Protein AF-A0A3Q9NPK8-F1 (afdb_monomer_lite)

pLDDT: mean 93.98, std 6.29, range [57.22, 98.0]

Structure (mmCIF, N/CA/C/O backbone):
data_AF-A0A3Q9NPK8-F1
#
_entry.id   AF-A0A3Q9NPK8-F1
#
loop_
_atom_site.group_PDB
_atom_site.id
_atom_site.type_symbol
_atom_site.label_atom_id
_atom_site.label_alt_id
_atom_site.label_comp_id
_atom_site.label_asym_id
_atom_site.label_entity_id
_atom_site.label_seq_id
_atom_site.pdbx_PDB_ins_code
_atom_site.Cartn_x
_atom_site.Cartn_y
_atom_site.Cartn_z
_atom_site.occupancy
_atom_site.B_iso_or_equiv
_atom_site.auth_seq_id
_atom_site.auth_comp_id
_atom_site.auth_asym_id
_atom_site.auth_atom_id
_atom_site.pdbx_PDB_model_num
ATOM 1 N N . MET A 1 1 ? -0.140 -7.480 18.562 1.00 57.22 1 MET A N 1
ATOM 2 C CA . MET A 1 1 ? 0.038 -6.069 18.978 1.00 57.22 1 MET A CA 1
ATOM 3 C C . MET A 1 1 ? 1.114 -5.338 18.182 1.00 57.22 1 MET A C 1
ATOM 5 O O . MET A 1 1 ? 0.750 -4.363 17.547 1.00 57.22 1 MET A O 1
ATOM 9 N N . LYS A 1 2 ? 2.379 -5.801 18.122 1.00 69.06 2 LYS A N 1
ATOM 10 C CA . LYS A 1 2 ? 3.455 -5.103 17.373 1.00 69.06 2 LYS A CA 1
ATOM 11 C C . LYS A 1 2 ? 3.100 -4.774 15.908 1.00 69.06 2 LYS A C 1
ATOM 13 O O . LYS A 1 2 ? 3.367 -3.671 15.454 1.00 69.06 2 LYS A O 1
ATOM 18 N N . SER A 1 3 ? 2.430 -5.691 15.206 1.00 74.94 3 SER A N 1
ATOM 19 C CA . SER A 1 3 ? 2.069 -5.528 13.789 1.00 74.94 3 SER A CA 1
ATOM 20 C C . SER A 1 3 ? 1.083 -4.390 13.506 1.00 74.94 3 SER A C 1
ATOM 22 O O . SER A 1 3 ? 1.197 -3.750 12.467 1.00 74.94 3 SER A O 1
ATOM 24 N N . ILE A 1 4 ? 0.133 -4.112 14.406 1.00 87.81 4 ILE A N 1
ATOM 25 C CA . ILE A 1 4 ? -0.870 -3.051 14.206 1.00 87.81 4 ILE A CA 1
ATOM 26 C C . ILE A 1 4 ? -0.207 -1.674 14.283 1.00 87.81 4 ILE A C 1
ATOM 28 O O . ILE A 1 4 ? -0.431 -0.844 13.409 1.00 87.81 4 ILE A O 1
ATOM 32 N N . THR A 1 5 ? 0.665 -1.453 15.271 1.00 91.94 5 THR A N 1
ATOM 33 C CA . THR A 1 5 ? 1.410 -0.192 15.408 1.00 91.94 5 THR A CA 1
ATOM 34 C C . THR A 1 5 ? 2.327 0.054 14.208 1.00 91.94 5 THR A C 1
ATOM 36 O O . THR A 1 5 ? 2.371 1.164 13.685 1.00 91.94 5 THR A O 1
ATOM 39 N N . THR A 1 6 ? 3.013 -0.983 13.713 1.00 94.44 6 THR A N 1
ATOM 40 C CA . THR A 1 6 ? 3.822 -0.881 12.488 1.00 94.44 6 THR A CA 1
ATOM 41 C C . THR A 1 6 ? 2.960 -0.540 11.275 1.00 94.44 6 THR A C 1
ATOM 43 O O . THR A 1 6 ? 3.295 0.374 10.529 1.00 94.44 6 THR A O 1
ATOM 46 N N . ALA A 1 7 ? 1.826 -1.219 11.093 1.00 95.38 7 ALA A N 1
ATOM 47 C CA . ALA A 1 7 ? 0.922 -0.951 9.979 1.00 95.38 7 ALA A CA 1
ATOM 48 C C . ALA A 1 7 ? 0.354 0.478 10.015 1.00 95.38 7 ALA A C 1
ATOM 50 O O . ALA A 1 7 ? 0.269 1.122 8.974 1.00 95.38 7 ALA A O 1
ATOM 51 N N . GLN A 1 8 ? 0.041 1.011 11.201 1.00 95.88 8 GLN A N 1
ATOM 52 C CA . GLN A 1 8 ? -0.353 2.414 11.368 1.00 95.88 8 GLN A CA 1
ATOM 53 C C . GLN A 1 8 ? 0.758 3.375 10.939 1.00 95.88 8 GLN A C 1
ATOM 55 O O . GLN A 1 8 ? 0.487 4.360 10.257 1.00 95.88 8 GLN A O 1
ATOM 60 N N . GLN A 1 9 ? 2.010 3.091 11.309 1.00 95.31 9 GLN A N 1
ATOM 61 C CA . GLN A 1 9 ? 3.142 3.917 10.899 1.00 95.31 9 GLN A CA 1
ATOM 62 C C . GLN A 1 9 ? 3.358 3.877 9.379 1.00 95.31 9 GLN A C 1
ATOM 64 O O . GLN A 1 9 ? 3.602 4.918 8.779 1.00 95.31 9 GLN A O 1
ATOM 69 N N . ILE A 1 10 ? 3.199 2.709 8.754 1.00 96.00 10 ILE A N 1
ATOM 70 C CA . ILE A 1 10 ? 3.256 2.553 7.292 1.00 96.00 10 ILE A CA 1
ATOM 71 C C . ILE A 1 10 ? 2.133 3.350 6.609 1.00 96.00 10 ILE A C 1
ATOM 73 O O . ILE A 1 10 ? 2.367 4.054 5.632 1.00 96.00 10 ILE A O 1
ATOM 77 N N . CYS A 1 11 ? 0.908 3.317 7.142 1.00 96.25 11 CYS A N 1
ATOM 78 C CA . CYS A 1 11 ? -0.191 4.116 6.589 1.00 96.25 11 CYS A CA 1
ATOM 79 C C . CYS A 1 11 ? 0.134 5.621 6.604 1.00 96.25 11 CYS A C 1
ATOM 81 O O . CYS A 1 11 ? -0.197 6.334 5.657 1.00 96.25 11 CYS A O 1
ATOM 83 N N . LYS A 1 12 ? 0.852 6.100 7.631 1.00 94.94 12 LYS A N 1
ATOM 84 C CA . LYS A 1 12 ? 1.339 7.486 7.686 1.00 94.94 12 LYS A CA 1
ATOM 85 C C . LYS A 1 12 ? 2.404 7.779 6.628 1.00 94.94 12 LYS A C 1
ATOM 87 O O . LYS A 1 12 ? 2.346 8.848 6.029 1.00 94.94 12 LYS A O 1
ATOM 92 N N . THR A 1 13 ? 3.345 6.865 6.370 1.00 94.50 13 THR A N 1
ATOM 93 C CA . THR A 1 13 ? 4.366 7.058 5.315 1.00 94.50 13 THR A CA 1
ATOM 94 C C . THR A 1 13 ? 3.761 7.019 3.918 1.00 94.50 13 THR A C 1
ATOM 96 O O . THR A 1 13 ? 4.237 7.693 3.016 1.00 94.50 13 THR A O 1
ATOM 99 N N . TRP A 1 14 ? 2.658 6.297 3.741 1.00 95.06 14 TRP A N 1
ATOM 100 C CA . TRP A 1 14 ? 1.845 6.355 2.527 1.00 95.06 14 TRP A CA 1
ATOM 101 C C . TRP A 1 14 ? 0.956 7.604 2.455 1.00 95.06 14 TRP A C 1
ATOM 103 O O . TRP A 1 14 ? 0.216 7.784 1.489 1.00 95.06 14 TRP A O 1
ATOM 113 N N . HIS A 1 15 ? 1.017 8.489 3.454 1.00 94.81 15 HIS A N 1
ATOM 114 C CA . HIS A 1 15 ? 0.195 9.691 3.576 1.00 94.81 15 HIS A CA 1
ATOM 115 C C . HIS A 1 15 ? -1.311 9.394 3.498 1.00 94.81 15 HIS A C 1
ATOM 117 O O . HIS A 1 15 ? -2.054 10.128 2.841 1.00 94.81 15 HIS A O 1
ATOM 123 N N . LEU A 1 16 ? -1.762 8.283 4.084 1.00 95.56 16 LEU A N 1
ATOM 124 C CA . LEU A 1 16 ? -3.190 8.000 4.219 1.00 95.56 16 LEU A CA 1
ATOM 125 C C . LEU A 1 16 ? -3.802 8.917 5.276 1.00 95.56 16 LEU A C 1
ATOM 127 O O . LEU A 1 16 ? -3.175 9.232 6.289 1.00 95.56 16 LEU A O 1
ATOM 131 N N . THR A 1 17 ? -5.046 9.318 5.052 1.00 96.00 17 THR A N 1
ATOM 132 C CA . THR A 1 17 ? -5.842 10.004 6.071 1.00 96.00 17 THR A CA 1
ATOM 133 C C . THR A 1 17 ? -6.176 9.061 7.229 1.00 96.00 17 THR A C 1
ATOM 135 O O . THR A 1 17 ? -6.108 7.833 7.109 1.00 96.00 17 THR A O 1
ATOM 138 N N . ASP A 1 18 ? -6.603 9.623 8.361 1.00 96.06 18 ASP A N 1
ATOM 139 C CA . ASP A 1 18 ? -7.087 8.831 9.498 1.00 96.06 18 ASP A CA 1
ATOM 140 C C . ASP A 1 18 ? -8.270 7.936 9.114 1.00 96.06 18 ASP A C 1
ATOM 142 O O . ASP A 1 18 ? -8.386 6.813 9.606 1.00 96.06 18 ASP A O 1
ATOM 146 N N . HIS A 1 19 ? -9.142 8.420 8.225 1.00 96.00 19 HIS A N 1
ATOM 147 C CA . HIS A 1 19 ? -10.289 7.659 7.744 1.00 96.00 19 HIS A CA 1
ATOM 148 C C . HIS A 1 19 ? -9.850 6.454 6.907 1.00 96.00 19 HIS A C 1
ATOM 150 O O . HIS A 1 19 ? -10.229 5.329 7.223 1.00 96.00 19 HIS A O 1
ATOM 156 N N . GLU A 1 20 ? -8.991 6.670 5.907 1.00 96.44 20 GLU A N 1
ATOM 157 C CA . GLU A 1 20 ? -8.442 5.593 5.072 1.00 96.44 20 GLU A CA 1
ATOM 158 C C . GLU A 1 20 ? -7.647 4.586 5.908 1.00 96.44 20 GLU A C 1
ATOM 160 O O . GLU A 1 20 ? -7.774 3.380 5.716 1.00 96.44 20 GLU A O 1
ATOM 165 N N . THR A 1 21 ? -6.869 5.066 6.881 1.00 97.00 21 THR A N 1
ATOM 166 C CA . THR A 1 21 ? -6.096 4.208 7.787 1.00 97.00 21 THR A CA 1
ATOM 167 C C . THR A 1 21 ? -7.010 3.303 8.611 1.00 97.00 21 THR A C 1
ATOM 169 O O . THR A 1 21 ? -6.746 2.106 8.715 1.00 97.00 21 THR A O 1
ATOM 172 N N . ARG A 1 22 ? -8.097 3.843 9.181 1.00 96.19 22 ARG A N 1
ATOM 173 C CA . ARG A 1 22 ? -9.087 3.044 9.925 1.00 96.19 22 ARG A CA 1
ATOM 174 C C . ARG A 1 22 ? -9.779 2.040 9.011 1.00 96.19 22 ARG A C 1
ATOM 176 O O . ARG A 1 22 ? -9.739 0.852 9.300 1.00 96.19 22 ARG A O 1
ATOM 183 N N . GLN A 1 23 ? -10.298 2.499 7.871 1.00 96.00 23 GLN A N 1
ATOM 184 C CA . GLN A 1 23 ? -10.951 1.639 6.882 1.00 96.00 23 GLN A CA 1
ATOM 185 C C . GLN A 1 23 ? -10.051 0.477 6.454 1.00 96.00 23 GLN A C 1
ATOM 187 O O . GLN A 1 23 ? -10.519 -0.647 6.292 1.00 96.00 23 GLN A O 1
ATOM 192 N N . LEU A 1 24 ? -8.759 0.735 6.259 1.00 95.31 24 LEU A N 1
ATOM 193 C CA . LEU A 1 24 ? -7.805 -0.287 5.866 1.00 95.31 24 LEU A CA 1
ATOM 194 C C . LEU A 1 24 ? -7.527 -1.273 7.009 1.00 95.31 24 LEU A C 1
ATOM 196 O O . LEU A 1 24 ? -7.518 -2.480 6.783 1.00 95.31 24 LEU A O 1
ATOM 200 N N . LEU A 1 25 ? -7.309 -0.776 8.231 1.00 95.56 25 LEU A N 1
ATOM 201 C CA . LEU A 1 25 ? -6.955 -1.596 9.394 1.00 9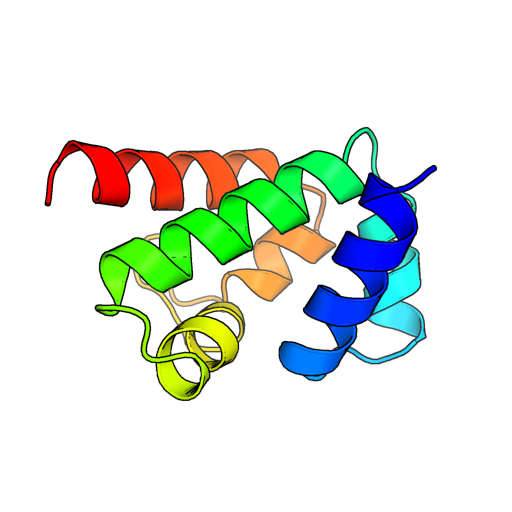5.56 25 LEU A CA 1
ATOM 202 C C . LEU A 1 25 ? -8.124 -2.387 9.989 1.00 95.56 25 LEU A C 1
ATOM 204 O O . LEU A 1 25 ? -7.872 -3.415 10.618 1.00 95.56 25 LEU A O 1
ATOM 208 N N . ASP A 1 26 ? -9.365 -1.958 9.755 1.00 95.12 26 ASP A N 1
ATOM 209 C CA . ASP A 1 26 ? -10.576 -2.684 10.155 1.00 95.12 26 ASP A CA 1
ATOM 210 C C . ASP A 1 26 ? -10.773 -3.978 9.343 1.00 95.12 26 ASP A C 1
ATOM 212 O O . ASP A 1 26 ? -11.545 -4.860 9.728 1.00 95.12 26 ASP A O 1
ATOM 216 N N . GLN A 1 27 ? -10.046 -4.142 8.233 1.00 94.25 27 GLN A N 1
ATOM 217 C CA . GLN A 1 27 ? -10.130 -5.346 7.416 1.00 94.25 27 GLN A CA 1
ATOM 218 C C . GLN A 1 27 ? -9.385 -6.538 8.051 1.00 94.25 27 GLN A C 1
ATOM 220 O O . GLN A 1 27 ? -8.323 -6.386 8.671 1.00 94.25 27 GLN A O 1
ATOM 225 N N . PRO A 1 28 ? -9.864 -7.780 7.844 1.00 91.75 28 PRO A N 1
ATOM 226 C CA . PRO A 1 28 ? -9.225 -8.968 8.396 1.00 91.75 28 PRO A CA 1
ATOM 227 C C . PRO A 1 28 ? -7.758 -9.110 7.977 1.00 91.75 28 PRO A C 1
ATOM 229 O O . PRO A 1 28 ? -7.409 -9.108 6.796 1.00 91.75 28 PRO A O 1
ATOM 232 N N . ARG A 1 29 ? -6.879 -9.305 8.969 1.00 91.06 29 ARG A N 1
ATOM 233 C CA . ARG A 1 29 ? -5.424 -9.484 8.779 1.00 91.06 29 ARG A CA 1
ATOM 234 C C . ARG A 1 29 ? -4.732 -8.306 8.072 1.00 91.06 29 ARG A C 1
ATOM 236 O O . ARG A 1 29 ? -3.592 -8.469 7.634 1.00 91.06 29 ARG A O 1
ATOM 243 N N . ALA A 1 30 ? -5.363 -7.131 7.988 1.00 94.31 30 ALA A N 1
ATOM 244 C CA . ALA A 1 30 ? -4.821 -5.970 7.284 1.00 94.31 30 ALA A CA 1
ATOM 245 C C . ALA A 1 30 ? -3.412 -5.603 7.747 1.00 94.31 30 ALA A C 1
ATOM 247 O O . ALA A 1 30 ? -2.512 -5.473 6.926 1.00 94.31 30 ALA A O 1
ATOM 248 N N . ALA A 1 31 ? -3.190 -5.545 9.064 1.00 94.75 31 ALA A N 1
ATOM 249 C CA . ALA A 1 31 ? -1.895 -5.177 9.627 1.00 94.75 31 ALA A CA 1
ATOM 250 C C . ALA A 1 31 ? -0.738 -6.047 9.103 1.00 94.75 31 ALA A C 1
ATOM 252 O O . ALA A 1 31 ? 0.319 -5.530 8.759 1.00 94.75 31 ALA A O 1
ATOM 253 N N . GLN A 1 32 ? -0.940 -7.365 8.998 1.00 95.19 32 GLN A N 1
ATOM 254 C CA . GLN A 1 32 ? 0.087 -8.264 8.469 1.00 95.19 32 GLN A CA 1
ATOM 255 C C . GLN A 1 32 ? 0.292 -8.055 6.965 1.00 95.19 32 GLN A C 1
ATOM 257 O O . GLN A 1 32 ? 1.428 -8.017 6.504 1.00 95.19 32 GLN A O 1
ATOM 262 N N . GLN A 1 33 ? -0.794 -7.884 6.207 1.00 96.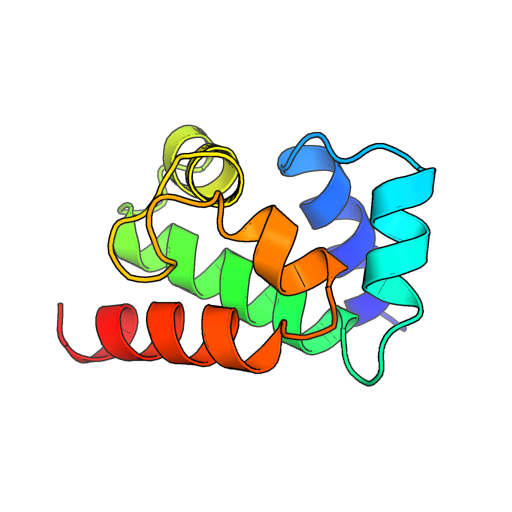19 33 GLN A N 1
ATOM 263 C CA . GLN A 1 33 ? -0.715 -7.679 4.760 1.00 96.19 33 GLN A CA 1
ATOM 264 C C . GLN A 1 33 ? -0.035 -6.353 4.398 1.00 96.19 33 GLN A C 1
ATOM 266 O O . GLN A 1 33 ? 0.795 -6.340 3.497 1.00 96.19 33 GLN A O 1
ATOM 271 N N . ILE A 1 34 ? -0.330 -5.274 5.127 1.00 96.62 34 ILE A N 1
ATOM 272 C CA . ILE A 1 34 ? 0.289 -3.950 4.963 1.00 96.62 34 ILE A CA 1
ATOM 273 C C . ILE A 1 34 ? 1.800 -4.029 5.179 1.00 96.62 34 ILE A C 1
ATOM 275 O O . ILE A 1 34 ? 2.557 -3.542 4.345 1.00 96.62 34 ILE A O 1
ATOM 279 N N . VAL A 1 35 ? 2.239 -4.680 6.262 1.00 96.19 35 VAL A N 1
ATOM 280 C CA . VAL A 1 35 ? 3.670 -4.867 6.545 1.00 96.19 35 VAL A CA 1
ATOM 281 C C . VAL A 1 35 ? 4.347 -5.633 5.409 1.00 96.19 35 VAL A C 1
ATOM 283 O O . VAL A 1 35 ? 5.342 -5.157 4.872 1.00 96.19 35 VAL A O 1
ATOM 286 N N . THR A 1 36 ?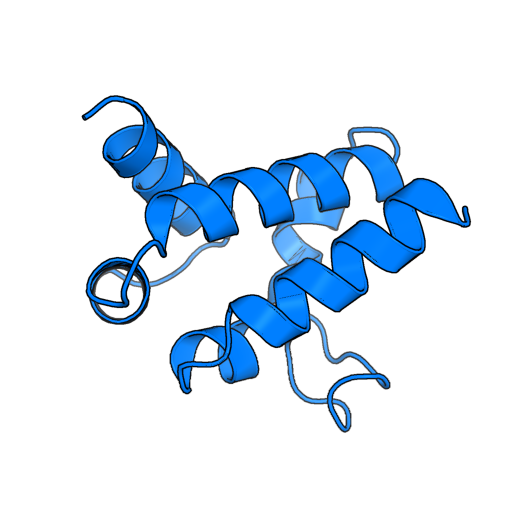 3.768 -6.755 4.968 1.00 96.38 36 THR A N 1
ATOM 287 C CA . THR A 1 36 ? 4.320 -7.541 3.853 1.00 96.38 36 THR A CA 1
ATOM 288 C C . THR A 1 36 ? 4.372 -6.752 2.543 1.00 96.38 36 THR A C 1
ATOM 290 O O . THR A 1 36 ? 5.361 -6.843 1.821 1.00 96.38 36 THR A O 1
ATOM 293 N N . ILE A 1 37 ? 3.333 -5.974 2.220 1.00 97.06 37 ILE A N 1
ATOM 294 C CA . ILE A 1 37 ? 3.320 -5.110 1.030 1.00 97.06 37 ILE A CA 1
ATOM 295 C C . ILE A 1 37 ? 4.461 -4.095 1.114 1.00 97.06 37 ILE A C 1
ATOM 297 O O . ILE A 1 37 ? 5.243 -3.987 0.174 1.00 97.06 37 ILE A O 1
ATOM 301 N N . ASN A 1 38 ? 4.592 -3.397 2.242 1.00 96.56 38 ASN A N 1
ATOM 302 C CA . ASN A 1 38 ? 5.622 -2.380 2.421 1.00 96.56 38 ASN A CA 1
ATOM 303 C C . ASN A 1 38 ? 7.038 -2.961 2.306 1.00 96.56 38 ASN A C 1
ATOM 305 O O . ASN A 1 38 ? 7.865 -2.429 1.572 1.00 96.56 38 ASN A O 1
ATOM 309 N N . GLU A 1 39 ? 7.308 -4.079 2.981 1.00 95.44 39 GLU A N 1
ATOM 310 C CA . GLU A 1 39 ? 8.600 -4.772 2.897 1.00 95.44 39 GLU A CA 1
ATOM 311 C C . GLU A 1 39 ? 8.914 -5.232 1.469 1.00 95.44 39 GLU A C 1
ATOM 313 O O . GLU A 1 39 ? 10.052 -5.118 1.016 1.00 95.44 39 GLU A O 1
ATOM 318 N N . GLY A 1 40 ? 7.909 -5.727 0.743 1.00 96.56 40 GLY A N 1
ATOM 319 C CA . GLY A 1 40 ? 8.072 -6.132 -0.648 1.00 96.56 40 GLY A CA 1
ATOM 320 C C . GLY A 1 40 ? 8.394 -4.961 -1.572 1.00 96.56 40 GLY A C 1
ATOM 321 O O . GLY A 1 40 ? 9.310 -5.061 -2.383 1.00 96.56 40 GLY A O 1
ATOM 322 N N . LEU A 1 41 ? 7.699 -3.832 -1.413 1.00 96.25 41 LEU A N 1
ATOM 323 C CA . LEU A 1 41 ? 7.967 -2.623 -2.195 1.00 96.25 41 LEU A CA 1
ATOM 324 C C . LEU A 1 41 ? 9.371 -2.079 -1.932 1.00 96.25 41 LEU A C 1
ATOM 326 O O . LEU A 1 41 ? 10.066 -1.721 -2.875 1.00 96.25 41 LEU A O 1
ATOM 330 N N . TYR A 1 42 ? 9.822 -2.084 -0.677 1.00 95.00 42 TYR A N 1
ATOM 331 C CA . TYR A 1 42 ? 11.184 -1.663 -0.341 1.00 95.00 42 TYR A CA 1
ATOM 332 C C . TYR A 1 42 ? 12.231 -2.542 -1.029 1.00 95.00 42 TYR A C 1
ATOM 334 O O . TYR A 1 42 ? 13.253 -2.028 -1.459 1.00 95.00 42 TYR A O 1
ATOM 342 N N . ARG A 1 43 ? 11.987 -3.849 -1.175 1.00 95.19 43 ARG A N 1
ATOM 343 C CA . ARG A 1 43 ? 12.896 -4.733 -1.922 1.00 95.19 43 ARG A CA 1
ATOM 344 C C . ARG A 1 43 ? 12.892 -4.448 -3.421 1.00 95.19 43 ARG A C 1
ATOM 346 O O . ARG A 1 43 ? 13.955 -4.439 -4.018 1.00 95.19 43 ARG A O 1
ATOM 353 N N . ILE A 1 44 ? 11.720 -4.212 -4.012 1.00 94.75 44 ILE A N 1
ATOM 354 C CA . ILE A 1 44 ? 11.585 -3.913 -5.450 1.00 94.75 44 ILE A CA 1
ATOM 355 C C . ILE A 1 44 ? 12.282 -2.596 -5.818 1.00 94.75 44 ILE A C 1
ATOM 357 O O . ILE A 1 44 ? 12.806 -2.465 -6.918 1.00 94.75 44 ILE A O 1
ATOM 361 N N . TYR A 1 45 ? 12.269 -1.620 -4.911 1.00 94.38 45 TYR A N 1
ATOM 362 C CA . TYR A 1 45 ? 12.838 -0.293 -5.133 1.00 94.38 45 TYR A CA 1
ATOM 363 C C . TYR A 1 45 ? 14.212 -0.098 -4.475 1.00 94.38 45 TYR A C 1
ATOM 365 O O . TYR A 1 45 ? 14.560 1.032 -4.158 1.00 94.38 45 TYR A O 1
ATOM 373 N N . ASP A 1 46 ? 14.988 -1.162 -4.243 1.00 92.38 46 ASP A N 1
ATOM 374 C CA . ASP A 1 46 ? 16.354 -1.082 -3.689 1.00 92.38 46 ASP A CA 1
ATOM 375 C C . ASP A 1 46 ? 16.468 -0.231 -2.408 1.00 92.38 46 ASP A C 1
ATOM 377 O O . ASP A 1 46 ? 17.412 0.530 -2.204 1.00 92.38 46 ASP A O 1
ATOM 381 N N . LEU A 1 47 ? 15.482 -0.370 -1.517 1.00 88.38 47 LEU A N 1
ATOM 382 C CA . LEU A 1 47 ? 15.333 0.370 -0.260 1.00 88.38 47 LEU A CA 1
ATOM 383 C C . LEU A 1 47 ? 15.087 1.884 -0.421 1.00 88.38 47 LEU A C 1
ATOM 385 O O . LEU A 1 47 ? 15.113 2.608 0.576 1.00 88.38 47 LEU A O 1
ATOM 389 N N . ASP A 1 48 ? 14.768 2.360 -1.629 1.00 92.38 48 ASP A N 1
ATOM 390 C CA . ASP A 1 48 ? 14.263 3.714 -1.872 1.00 92.38 48 ASP A CA 1
ATOM 391 C C . ASP A 1 48 ? 12.852 3.860 -1.281 1.00 92.38 48 ASP A C 1
ATOM 393 O O . ASP A 1 48 ? 11.825 3.513 -1.877 1.00 92.38 48 ASP A O 1
ATOM 397 N N . GLN A 1 49 ? 12.822 4.371 -0.052 1.00 88.00 49 GLN A N 1
ATOM 398 C CA . GLN A 1 49 ? 11.610 4.543 0.733 1.00 88.00 49 GLN A CA 1
ATOM 399 C C . GLN A 1 49 ? 10.617 5.518 0.091 1.00 88.00 49 GLN A C 1
ATOM 401 O O . GLN A 1 49 ? 9.407 5.301 0.215 1.00 88.00 49 GLN A O 1
ATOM 406 N N . GLU A 1 50 ? 11.085 6.575 -0.576 1.00 90.12 50 GLU A N 1
ATOM 407 C CA . GLU A 1 50 ? 10.194 7.563 -1.189 1.00 90.12 50 GLU A CA 1
ATOM 408 C C . GLU A 1 50 ? 9.453 6.940 -2.367 1.00 90.12 50 GLU A C 1
ATOM 410 O O . GLU A 1 50 ? 8.220 6.988 -2.421 1.00 90.12 50 GLU A O 1
ATOM 415 N N . ARG A 1 51 ? 10.179 6.261 -3.263 1.00 92.25 51 ARG A N 1
ATOM 416 C CA . ARG A 1 51 ? 9.571 5.584 -4.416 1.00 92.25 51 ARG A CA 1
ATOM 417 C C . ARG A 1 51 ? 8.661 4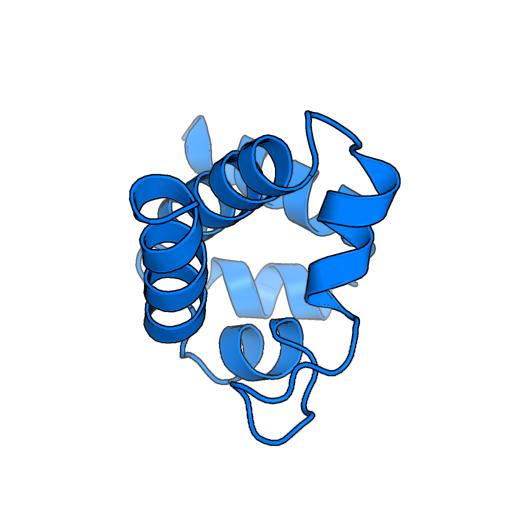.439 -3.990 1.00 92.25 51 ARG A C 1
ATOM 419 O O . ARG A 1 51 ? 7.545 4.330 -4.504 1.00 92.25 51 ARG A O 1
ATOM 426 N N . ALA A 1 52 ? 9.091 3.630 -3.022 1.00 92.19 52 ALA A N 1
ATOM 427 C CA . ALA A 1 52 ? 8.284 2.535 -2.492 1.00 92.19 52 ALA A CA 1
ATOM 428 C C . ALA A 1 52 ? 6.982 3.034 -1.846 1.00 92.19 52 ALA A C 1
ATOM 430 O O . ALA A 1 52 ? 5.919 2.454 -2.066 1.00 92.19 52 ALA A O 1
ATOM 431 N N . SER A 1 53 ? 7.044 4.130 -1.083 1.00 91.50 53 SER A N 1
ATOM 432 C CA . SER A 1 53 ? 5.865 4.706 -0.424 1.00 91.50 53 SER A CA 1
ATOM 433 C C . SER A 1 53 ? 4.922 5.385 -1.418 1.00 91.50 53 SER A C 1
ATOM 435 O O . SER A 1 53 ? 3.703 5.268 -1.284 1.00 91.50 53 SER A O 1
ATOM 437 N N . ALA A 1 54 ? 5.464 6.058 -2.436 1.00 94.31 54 ALA A N 1
ATOM 438 C CA . ALA A 1 54 ? 4.674 6.709 -3.476 1.00 94.31 54 ALA A CA 1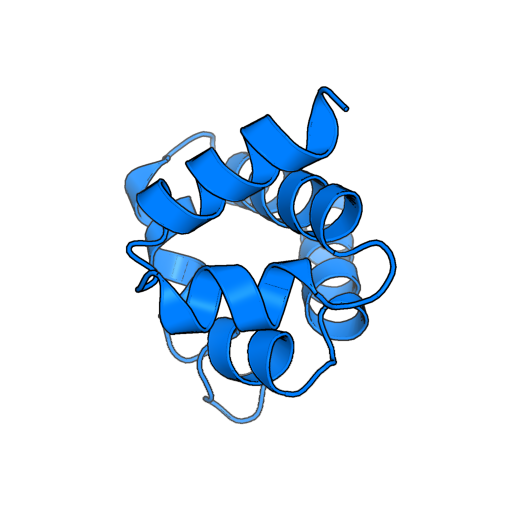
ATOM 439 C C . ALA A 1 54 ? 3.921 5.700 -4.356 1.00 94.31 54 ALA A C 1
ATOM 441 O O . ALA A 1 54 ? 2.796 5.977 -4.772 1.00 94.31 54 ALA A O 1
ATOM 442 N N . TRP A 1 55 ? 4.498 4.514 -4.595 1.00 96.56 55 TRP A N 1
ATOM 443 C CA . TRP A 1 55 ? 3.932 3.501 -5.492 1.00 96.56 55 TRP A CA 1
ATOM 444 C C . TRP A 1 55 ? 2.478 3.145 -5.180 1.00 96.56 55 TRP A C 1
ATOM 446 O O . TRP A 1 55 ? 1.679 2.981 -6.099 1.00 96.56 55 TRP A O 1
ATOM 456 N N . ILE A 1 56 ? 2.098 3.085 -3.897 1.00 95.56 56 ILE A N 1
ATOM 457 C CA . ILE A 1 56 ? 0.733 2.708 -3.505 1.00 95.56 56 ILE A CA 1
ATOM 458 C C . ILE A 1 56 ? -0.329 3.690 -4.029 1.00 95.56 56 ILE A C 1
ATOM 460 O O . ILE A 1 56 ? -1.495 3.323 -4.174 1.00 95.56 56 ILE A O 1
ATOM 464 N N . LYS A 1 57 ? 0.072 4.931 -4.326 1.00 95.44 57 LYS A N 1
ATOM 465 C CA . LYS A 1 57 ? -0.783 6.002 -4.850 1.00 95.44 57 LYS A CA 1
ATOM 466 C C . LYS A 1 57 ? -0.609 6.242 -6.348 1.00 95.44 57 LYS A C 1
ATOM 468 O O . LYS A 1 57 ? -1.362 7.027 -6.919 1.00 95.44 57 LYS A O 1
ATOM 473 N N . THR A 1 58 ? 0.343 5.573 -6.984 1.00 96.31 58 THR A N 1
ATOM 474 C CA . THR A 1 58 ? 0.607 5.725 -8.414 1.00 96.31 58 THR A CA 1
ATOM 475 C C . THR A 1 58 ? -0.300 4.788 -9.216 1.00 96.31 58 THR A C 1
ATOM 477 O O . THR A 1 58 ? -0.404 3.613 -8.857 1.00 96.31 58 THR A O 1
ATOM 480 N N . PRO A 1 59 ? -0.935 5.261 -10.306 1.00 97.38 59 PRO A N 1
ATOM 481 C CA . PRO A 1 59 ? 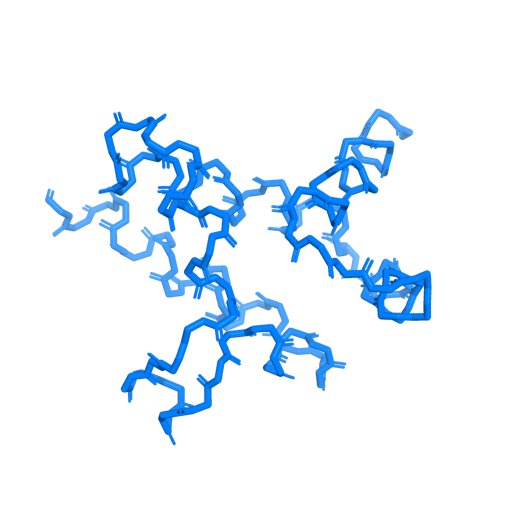-1.637 4.407 -11.261 1.00 97.38 59 PRO A CA 1
ATOM 482 C C . PRO A 1 59 ? -0.809 3.189 -11.674 1.00 97.38 59 PRO A C 1
ATOM 484 O O . PRO A 1 59 ? 0.384 3.312 -11.963 1.00 97.38 59 PRO A O 1
ATOM 487 N N . ASN A 1 60 ? -1.435 2.015 -11.721 1.00 96.62 60 ASN A N 1
ATOM 488 C CA . ASN A 1 60 ? -0.746 0.784 -12.086 1.00 96.62 60 ASN A CA 1
ATOM 489 C C . ASN A 1 60 ? -1.572 -0.044 -13.078 1.00 96.62 60 ASN A C 1
ATOM 491 O O . ASN A 1 60 ? -2.726 -0.382 -12.817 1.00 96.62 60 ASN A O 1
ATOM 495 N N . GLY A 1 61 ? -0.957 -0.417 -14.204 1.00 95.50 61 GLY A N 1
ATOM 496 C CA . GLY A 1 61 ? -1.622 -1.162 -15.277 1.00 95.50 61 GLY A CA 1
ATOM 497 C C . GLY A 1 61 ? -2.162 -2.539 -14.867 1.00 95.50 61 GLY A C 1
ATOM 498 O O . GLY A 1 61 ? -3.122 -3.009 -15.464 1.00 95.50 61 GLY A O 1
ATOM 499 N N . ALA A 1 62 ? -1.623 -3.171 -13.820 1.00 95.38 62 ALA A N 1
ATOM 500 C CA . ALA A 1 62 ? -2.135 -4.441 -13.293 1.00 95.38 62 ALA A CA 1
ATOM 501 C C . ALA A 1 62 ? -3.444 -4.301 -12.489 1.00 95.38 62 ALA A C 1
ATOM 503 O O . ALA A 1 62 ? -4.097 -5.298 -12.150 1.00 95.38 62 ALA A O 1
ATOM 504 N N . PHE A 1 63 ? -3.819 -3.063 -12.168 1.00 96.88 63 PHE A N 1
ATOM 505 C CA . PHE A 1 63 ? -5.033 -2.702 -11.446 1.00 96.88 63 PHE A CA 1
ATOM 506 C C . PHE A 1 63 ? -5.901 -1.762 -12.285 1.00 96.88 63 PHE A C 1
ATOM 508 O O . PHE A 1 63 ? -6.475 -0.824 -11.752 1.00 96.88 63 PHE A O 1
ATOM 515 N N . ASP A 1 64 ? -5.970 -1.983 -13.602 1.00 95.44 64 ASP A N 1
ATOM 516 C CA . ASP A 1 64 ? -6.817 -1.201 -14.515 1.00 95.44 64 ASP A CA 1
ATOM 517 C C . ASP A 1 64 ? -6.475 0.305 -14.523 1.00 95.44 64 ASP A C 1
ATOM 519 O O . ASP A 1 64 ? -7.331 1.159 -14.732 1.00 95.44 64 ASP A O 1
ATOM 523 N N . ASN A 1 65 ? -5.193 0.631 -14.300 1.00 96.19 65 ASN A N 1
ATOM 524 C CA . ASN A 1 65 ? -4.665 1.985 -14.082 1.00 96.19 65 ASN A CA 1
ATOM 525 C C . ASN A 1 65 ? -5.196 2.696 -12.825 1.00 96.19 65 ASN A C 1
ATOM 527 O O . ASN A 1 65 ? -4.906 3.875 -12.625 1.00 96.19 65 ASN A O 1
ATOM 531 N N . GLU A 1 66 ? -5.883 1.993 -11.927 1.00 97.62 66 GLU A N 1
ATOM 532 C CA . GLU A 1 66 ? -6.179 2.509 -10.596 1.00 97.62 66 GLU A CA 1
ATOM 533 C C . GLU A 1 66 ? -4.935 2.449 -9.693 1.00 97.62 66 GLU A C 1
ATOM 535 O O . GLU A 1 66 ? -4.098 1.542 -9.806 1.00 97.62 66 GLU A O 1
ATOM 540 N N . PRO A 1 67 ? -4.796 3.394 -8.749 1.00 97.31 67 PRO A N 1
ATOM 541 C CA . PRO A 1 67 ? -3.805 3.292 -7.692 1.00 97.31 67 PRO A CA 1
ATOM 542 C C . PRO A 1 67 ? -4.026 2.039 -6.825 1.00 97.31 67 PRO A C 1
ATOM 544 O O . PRO A 1 67 ? -5.156 1.805 -6.379 1.00 97.31 67 PRO A O 1
ATOM 547 N N . PRO A 1 68 ? -2.972 1.275 -6.476 1.00 98.00 68 PRO A N 1
ATOM 548 C CA . PRO A 1 68 ? -3.082 0.095 -5.615 1.00 98.00 68 PRO A CA 1
ATOM 549 C C . PRO A 1 68 ? -3.839 0.350 -4.302 1.00 98.00 68 PRO A C 1
ATOM 551 O O . PRO A 1 68 ? -4.585 -0.512 -3.836 1.00 98.00 68 PRO A O 1
ATOM 554 N N . ILE A 1 69 ? -3.715 1.549 -3.721 1.00 97.56 69 ILE A N 1
ATOM 555 C CA . ILE A 1 69 ? -4.433 1.921 -2.499 1.00 97.56 69 ILE A CA 1
ATOM 556 C C . ILE A 1 69 ? -5.958 1.863 -2.659 1.00 97.56 69 ILE A C 1
ATOM 558 O O . ILE A 1 69 ? -6.650 1.485 -1.715 1.00 97.56 69 ILE A O 1
ATOM 562 N N . ARG A 1 70 ? -6.503 2.168 -3.846 1.00 97.62 70 ARG A N 1
ATOM 563 C CA . ARG A 1 70 ? -7.949 2.070 -4.111 1.00 97.62 70 ARG A CA 1
ATOM 564 C C . ARG A 1 70 ? -8.426 0.626 -4.019 1.00 97.62 70 ARG A C 1
ATOM 566 O O . ARG A 1 70 ? -9.447 0.362 -3.392 1.00 97.62 70 ARG A O 1
ATOM 573 N N . ILE A 1 71 ? -7.640 -0.303 -4.557 1.00 97.88 71 ILE A N 1
ATOM 574 C CA . ILE A 1 71 ? -7.913 -1.744 -4.504 1.00 97.88 71 ILE A CA 1
ATOM 575 C C . ILE A 1 71 ? -7.878 -2.248 -3.058 1.00 97.88 71 ILE A C 1
ATOM 577 O O . ILE A 1 71 ? -8.764 -2.977 -2.613 1.00 97.88 71 ILE A O 1
ATOM 581 N N . MET A 1 72 ? -6.883 -1.799 -2.291 1.00 97.44 72 MET A N 1
ATOM 582 C CA . MET A 1 72 ? -6.751 -2.144 -0.877 1.00 97.44 72 MET A CA 1
ATOM 583 C C . MET A 1 72 ? -7.926 -1.622 -0.037 1.00 97.44 72 MET A C 1
ATOM 585 O O . MET A 1 72 ? -8.483 -2.361 0.774 1.00 97.44 72 MET A O 1
ATOM 589 N N . LEU A 1 73 ? -8.337 -0.367 -0.239 1.00 96.81 73 LEU A N 1
ATOM 590 C CA . LEU A 1 73 ? -9.474 0.235 0.467 1.00 96.81 73 LEU A CA 1
ATOM 591 C C . LEU A 1 73 ? -10.812 -0.417 0.093 1.00 96.81 73 LEU A C 1
ATOM 593 O O . LEU A 1 73 ? -11.703 -0.491 0.938 1.00 96.81 73 LEU A O 1
ATOM 597 N N . ALA A 1 74 ? -10.938 -0.939 -1.130 1.00 96.25 74 ALA A N 1
ATOM 598 C CA . ALA A 1 74 ? -12.109 -1.687 -1.589 1.00 96.25 74 ALA A CA 1
ATOM 599 C C . ALA A 1 74 ? -12.234 -3.099 -0.981 1.00 96.25 74 ALA A C 1
ATOM 601 O O . ALA A 1 74 ? -13.196 -3.805 -1.277 1.00 96.25 74 ALA A O 1
ATOM 602 N N . GLY A 1 75 ? -11.292 -3.520 -0.132 1.00 95.50 75 GLY A N 1
ATOM 603 C CA . GLY A 1 75 ? -11.337 -4.820 0.541 1.00 95.50 75 GLY A CA 1
ATOM 604 C C . GLY A 1 75 ? -10.323 -5.839 0.022 1.00 95.50 75 GLY A C 1
ATOM 605 O O . GLY A 1 75 ? -10.234 -6.942 0.561 1.00 95.50 75 GLY A O 1
ATOM 606 N N . ASP A 1 76 ? -9.556 -5.504 -1.021 1.00 95.81 76 ASP A N 1
ATOM 607 C CA . ASP A 1 76 ? -8.713 -6.465 -1.734 1.00 95.81 76 ASP A CA 1
ATOM 608 C C . ASP A 1 76 ? -7.210 -6.226 -1.512 1.00 95.81 76 ASP A C 1
ATOM 610 O O . ASP A 1 76 ? -6.395 -6.145 -2.437 1.00 95.81 76 ASP A O 1
ATOM 614 N N . LEU A 1 77 ? -6.803 -6.158 -0.235 1.00 95.69 77 LEU A N 1
ATOM 615 C CA . LEU A 1 77 ? -5.376 -6.169 0.130 1.00 95.69 77 LEU A CA 1
ATOM 616 C C . LEU A 1 77 ? -4.659 -7.419 -0.387 1.00 95.69 77 LEU A C 1
ATOM 618 O O . LEU A 1 77 ? -3.462 -7.369 -0.680 1.00 95.69 77 LEU A O 1
ATOM 622 N N . LYS A 1 78 ? -5.372 -8.548 -0.478 1.00 96.00 78 LYS A N 1
ATOM 623 C CA . LYS A 1 78 ? -4.781 -9.825 -0.874 1.00 96.00 78 LYS A CA 1
ATOM 624 C C . LYS A 1 78 ? -4.265 -9.760 -2.308 1.00 96.00 78 LYS A C 1
ATOM 626 O O . LYS A 1 78 ? -3.140 -10.214 -2.528 1.00 96.00 78 LYS A O 1
ATOM 631 N N . ARG A 1 79 ? -5.029 -9.180 -3.240 1.00 96.88 79 ARG A N 1
ATOM 632 C CA . ARG A 1 79 ? -4.611 -8.992 -4.636 1.00 96.88 79 ARG A CA 1
ATOM 633 C C . ARG A 1 79 ? -3.354 -8.137 -4.738 1.00 96.88 79 ARG A C 1
ATOM 635 O O . ARG A 1 79 ? -2.393 -8.558 -5.381 1.00 96.88 79 ARG A O 1
ATOM 642 N N . VAL A 1 80 ? -3.303 -6.998 -4.044 1.00 97.56 80 VAL A N 1
ATOM 643 C CA . VAL A 1 80 ? -2.112 -6.128 -4.053 1.00 97.56 80 VAL A CA 1
ATOM 644 C C . VAL A 1 80 ? -0.903 -6.834 -3.438 1.00 97.56 80 VAL A C 1
ATOM 646 O O . VAL A 1 80 ? 0.179 -6.830 -4.020 1.00 97.56 80 VAL A O 1
ATOM 649 N N . ARG A 1 81 ? -1.082 -7.537 -2.314 1.00 97.38 81 ARG A N 1
ATOM 650 C CA . ARG A 1 81 ? -0.010 -8.333 -1.699 1.00 97.38 81 ARG A CA 1
ATOM 651 C C . ARG A 1 81 ? 0.520 -9.409 -2.645 1.00 97.38 81 ARG A C 1
ATOM 653 O O . ARG A 1 81 ? 1.730 -9.584 -2.737 1.00 97.38 81 ARG A O 1
ATOM 660 N N . GLN A 1 82 ? -0.358 -10.146 -3.324 1.00 97.44 82 GLN A N 1
ATOM 661 C CA . GLN A 1 82 ? 0.047 -11.186 -4.275 1.00 97.44 82 GLN A CA 1
ATOM 662 C C . GLN A 1 82 ? 0.842 -10.603 -5.442 1.00 97.44 82 GLN A C 1
ATOM 664 O O . GLN A 1 82 ? 1.883 -11.156 -5.785 1.00 97.44 82 GLN A O 1
ATOM 669 N N . TYR A 1 83 ? 0.401 -9.469 -5.986 1.00 97.44 83 TYR A N 1
ATOM 670 C CA . TYR A 1 83 ? 1.122 -8.759 -7.038 1.00 97.44 83 TYR A CA 1
ATOM 671 C C . TYR A 1 83 ? 2.536 -8.360 -6.597 1.00 97.44 83 TYR A C 1
ATOM 673 O O . TYR A 1 83 ? 3.505 -8.657 -7.293 1.00 97.44 83 TYR A O 1
ATOM 681 N N . VAL A 1 84 ? 2.674 -7.730 -5.426 1.00 97.44 84 VAL A N 1
ATOM 682 C CA . VAL A 1 84 ? 3.986 -7.302 -4.915 1.00 97.44 84 VAL A CA 1
ATOM 683 C C . VAL A 1 84 ? 4.891 -8.511 -4.681 1.00 97.44 84 VAL A C 1
ATOM 685 O O . VAL A 1 84 ? 6.037 -8.513 -5.115 1.00 97.44 84 VAL A O 1
ATOM 688 N N . MET A 1 85 ? 4.382 -9.573 -4.049 1.00 97.44 85 MET A N 1
ATOM 689 C CA . MET A 1 85 ? 5.187 -10.772 -3.783 1.00 97.44 85 MET A CA 1
ATOM 690 C C . MET A 1 85 ? 5.612 -11.488 -5.066 1.00 97.44 85 MET A C 1
ATOM 692 O O . MET A 1 85 ? 6.731 -11.983 -5.130 1.00 97.44 85 MET A O 1
ATOM 696 N N . TYR A 1 86 ? 4.758 -11.517 -6.092 1.00 96.69 86 TYR A N 1
ATOM 697 C CA . TYR A 1 86 ? 5.141 -12.037 -7.401 1.00 96.69 86 TYR A CA 1
ATOM 698 C C . TYR A 1 86 ? 6.374 -11.302 -7.940 1.00 96.69 86 TYR A C 1
ATOM 700 O O . TYR A 1 86 ? 7.336 -11.952 -8.327 1.00 96.69 86 TYR A O 1
ATOM 708 N N . HIS A 1 87 ? 6.399 -9.970 -7.876 1.00 94.94 87 HIS A N 1
ATOM 709 C CA . HIS A 1 87 ? 7.547 -9.193 -8.348 1.00 94.94 87 HIS A CA 1
ATOM 710 C C . HIS A 1 87 ? 8.785 -9.373 -7.466 1.00 94.94 87 HIS A C 1
ATOM 712 O O . HIS A 1 87 ? 9.880 -9.454 -7.994 1.00 94.94 87 HIS A O 1
ATOM 718 N N . VAL A 1 88 ? 8.638 -9.526 -6.147 1.00 94.75 88 VAL A N 1
ATOM 719 C CA . VAL A 1 88 ? 9.788 -9.802 -5.262 1.00 94.75 88 VAL A CA 1
ATOM 720 C C . VAL A 1 88 ? 10.494 -11.117 -5.607 1.00 94.75 88 VAL A C 1
ATOM 722 O O . VAL A 1 88 ? 11.710 -11.195 -5.481 1.00 94.75 88 VAL A O 1
ATOM 725 N N . TYR A 1 89 ? 9.755 -12.156 -6.004 1.00 92.38 89 TYR A N 1
ATOM 726 C CA . TYR A 1 89 ? 10.332 -13.476 -6.290 1.00 92.38 89 TYR A CA 1
ATOM 727 C C . TYR A 1 89 ? 10.691 -13.704 -7.765 1.00 92.38 89 TYR A C 1
ATOM 729 O O . TYR A 1 89 ? 11.299 -14.726 -8.070 1.00 92.38 89 TYR A O 1
ATOM 737 N N . ASN A 1 90 ? 10.305 -12.795 -8.666 1.00 89.00 90 ASN A N 1
ATOM 738 C CA . ASN A 1 90 ? 10.532 -12.918 -10.113 1.00 89.00 90 ASN A CA 1
ATOM 739 C C . ASN A 1 90 ? 11.278 -11.705 -10.710 1.00 89.00 90 ASN A C 1
ATOM 741 O O . ASN A 1 90 ? 11.268 -11.547 -11.930 1.00 89.00 90 ASN A O 1
ATOM 745 N N . ALA A 1 91 ? 11.859 -10.844 -9.865 1.00 67.50 91 ALA A N 1
ATOM 746 C CA . ALA A 1 91 ? 12.728 -9.734 -10.268 1.00 67.50 91 ALA A CA 1
ATOM 747 C C . ALA A 1 91 ? 14.172 -10.192 -10.501 1.00 67.50 91 ALA A C 1
ATOM 749 O O . ALA A 1 91 ? 14.614 -11.136 -9.803 1.00 67.50 91 ALA A O 1
#

Radius of gyration: 12.0 Å; chains: 1; bounding box: 28×24×34 Å

Foldseek 3Di:
DVLLVVLLVLCVLLVHDPVLSCLLSVAPPSSVLSVLQLVLLCLLVVNPSNRSSPQQCAQDVVVVRHRVSVCSSVRPSVVSSVVSVVSSVVD

Sequence (91 aa):
MKSITTAQQICKTWHLTDHETRQLLDQPRAAQQIVTINEGLYRIYDLDQERASAWIKTPNGAFDNEPPIRIMLAGDLKRVRQYVMYHVYNA

Secondary structure (DSSP, 8-state):
-HHHHHHHHHHHHTT--HHHHHHHHTSTTHHHHHHHHHHHHHHHTTT-HHHHHHHTTS--GGGTT--HHHHHHTT-HHHHHHHHHHHHHH-